Protein AF-A0A951SVQ0-F1 (afdb_monomer_lite)

Sequence (181 aa):
MLVFSTGRGLLAESNLANDIALESVLPGYIFFKNNQRISGSFMLSGRVSTIAGGFYFYNRYINYSSAEKAAKLADLYYGPGLKYRDPYSHGYKSSNEFRKQADRNLNLSYYSIAAHLILLSVSIYNAILIDEQNQLDSAPVFDQVTNDTHSLHYKLTNIVSDHQITKNDLQLFETTIHLDF

Secondary structure (DSSP, 8-state):
-------S-SS----HHHHHHHHHHSTTHHHHHTT-HHHHHHHHHHHHHHHHHHHHHHHHHHHHHHHHHHHHHHHHHH-TT--EE-SSSSSEE-HHHHHHHHHHHHHHHHHHHHHHHHHHHHHHHHHHHHHHHHHHHTS------TTSTTTHHHHHTTTTTS----TTGGGSS--------

pLDDT: mean 77.37, std 24.18, range [31.73, 98.38]

Foldseek 3Di:
DDDDPPDPLPPPPPPLVVQLVCCVVQPLSLCVVVVVVVVSVVRNVLLVVLQVLLVVLLVQLVLLVVVLVVLVVVCVVVNADDWDQRPVDRDTHHSVRSNVSSVVSNVSSVVSVVSNVVSSVVSSVVSVVVSVVVCVVSDDPPPPPPPVVVVVVVVVVVVVVPDDDDPPPPPPPPDDDDDDD

Radius of gyration: 37.22 Å; chains: 1; bounding box: 63×35×113 Å

Structure (mmCIF, N/CA/C/O backbone):
data_AF-A0A951SVQ0-F1
#
_entry.id   AF-A0A951SVQ0-F1
#
loop_
_atom_site.group_PDB
_atom_site.id
_atom_site.type_symbol
_atom_site.label_atom_id
_atom_site.label_alt_id
_atom_site.label_comp_id
_atom_site.label_asym_id
_atom_site.label_entity_id
_atom_site.label_seq_id
_atom_site.pdbx_PDB_ins_code
_atom_site.Cartn_x
_atom_site.Cartn_y
_atom_site.Cartn_z
_atom_site.occupancy
_atom_site.B_iso_or_equiv
_atom_site.auth_seq_id
_atom_site.auth_comp_id
_atom_site.auth_asym_id
_atom_site.auth_atom_id
_atom_site.pdbx_PDB_model_num
ATOM 1 N N . MET A 1 1 ? -32.834 -0.650 53.699 1.00 33.28 1 MET A N 1
ATOM 2 C CA . MET A 1 1 ? -33.230 -1.494 52.552 1.00 33.28 1 MET A CA 1
ATOM 3 C C . MET A 1 1 ? -32.589 -0.883 51.319 1.00 33.28 1 MET A C 1
ATOM 5 O O . MET A 1 1 ? -33.046 0.154 50.864 1.00 33.28 1 MET A O 1
ATOM 9 N N . LEU A 1 2 ? -31.454 -1.434 50.884 1.00 31.73 2 LEU A N 1
ATOM 10 C CA . LEU A 1 2 ? -30.741 -0.969 49.693 1.00 31.73 2 LEU A CA 1
ATOM 11 C C . LEU A 1 2 ? -31.488 -1.504 48.469 1.00 31.73 2 LEU A C 1
ATOM 13 O O . LEU A 1 2 ? -31.600 -2.716 48.298 1.00 31.73 2 LEU A O 1
ATOM 17 N N . VAL A 1 3 ? -32.052 -0.608 47.662 1.00 32.91 3 VAL A N 1
ATOM 18 C CA . VAL A 1 3 ? -32.640 -0.971 46.372 1.00 32.91 3 VAL A CA 1
ATOM 19 C C . VAL A 1 3 ? -31.505 -0.963 45.360 1.00 32.91 3 VAL A C 1
ATOM 21 O O . VAL A 1 3 ? -31.048 0.092 44.932 1.00 32.91 3 VAL A O 1
ATOM 24 N N . PHE A 1 4 ? -31.023 -2.150 45.005 1.00 36.03 4 PHE A N 1
ATOM 25 C CA . PHE A 1 4 ? -30.105 -2.312 43.887 1.00 36.03 4 PHE A CA 1
ATOM 26 C C . PHE A 1 4 ? -30.897 -2.118 42.593 1.00 36.03 4 PHE A C 1
ATOM 28 O O . PHE A 1 4 ? -31.664 -2.991 42.185 1.00 36.03 4 PHE A O 1
ATOM 35 N N . SER A 1 5 ? -30.721 -0.964 41.949 1.00 38.34 5 SER A N 1
ATOM 36 C CA . SER A 1 5 ? -31.016 -0.839 40.526 1.00 38.34 5 SER A CA 1
ATOM 37 C C . SER A 1 5 ? -30.049 -1.770 39.807 1.00 38.34 5 SER A C 1
ATOM 39 O O . SER A 1 5 ? -28.846 -1.512 39.755 1.00 38.34 5 SER A O 1
ATOM 41 N N . THR A 1 6 ? -30.554 -2.897 39.313 1.00 42.25 6 THR A N 1
ATOM 42 C CA . THR A 1 6 ? -29.826 -3.752 38.377 1.00 42.25 6 THR A CA 1
ATOM 43 C C . THR A 1 6 ? -29.743 -3.004 37.053 1.00 42.25 6 THR A C 1
ATOM 45 O O . THR A 1 6 ? -30.480 -3.249 36.100 1.00 42.25 6 THR A O 1
ATOM 48 N N . GLY A 1 7 ? -28.831 -2.030 37.018 1.00 36.91 7 GLY A N 1
ATOM 49 C CA . GLY A 1 7 ? -28.304 -1.489 35.783 1.00 36.91 7 GLY A CA 1
ATOM 50 C C . GLY A 1 7 ? -27.863 -2.653 34.904 1.00 36.91 7 GLY A C 1
ATOM 51 O O . GLY A 1 7 ? -27.402 -3.684 35.393 1.00 36.91 7 GLY A O 1
ATOM 52 N N . ARG A 1 8 ? -28.048 -2.497 33.597 1.00 40.09 8 ARG A N 1
ATOM 53 C CA . ARG A 1 8 ? -27.682 -3.434 32.525 1.00 40.09 8 ARG A CA 1
ATOM 54 C C . ARG A 1 8 ? -26.157 -3.682 32.430 1.00 40.09 8 ARG A C 1
ATOM 56 O O . ARG A 1 8 ? -25.609 -3.688 31.338 1.00 40.09 8 ARG A O 1
ATOM 63 N N . GLY A 1 9 ? -25.461 -3.858 33.549 1.00 36.22 9 GLY A N 1
ATOM 64 C CA . GLY A 1 9 ? -24.003 -3.938 33.660 1.00 36.22 9 GLY A CA 1
ATOM 65 C C . GLY A 1 9 ? -23.437 -5.358 33.652 1.00 36.22 9 GLY A C 1
ATOM 66 O O . GLY A 1 9 ? -22.292 -5.546 34.030 1.00 36.22 9 GLY A O 1
ATOM 67 N N . LEU A 1 10 ? -24.216 -6.369 33.253 1.00 35.75 10 LEU A N 1
ATOM 68 C CA . LEU A 1 10 ? -23.813 -7.783 33.342 1.00 35.75 10 LEU A CA 1
ATOM 69 C C . LEU A 1 10 ? -23.449 -8.433 31.994 1.00 35.75 10 LEU A C 1
ATOM 71 O O . LEU A 1 10 ? -23.306 -9.648 31.939 1.00 35.75 10 LEU A O 1
ATOM 75 N N . LEU A 1 11 ? -23.287 -7.653 30.914 1.00 42.38 11 LEU A N 1
ATOM 76 C CA . LEU A 1 11 ? -22.874 -8.170 29.593 1.00 42.38 11 LEU A CA 1
ATOM 77 C C . LEU A 1 11 ? -21.723 -7.408 28.915 1.00 42.38 11 LEU A C 1
ATOM 79 O O . LEU A 1 11 ? -21.350 -7.760 27.799 1.00 42.38 11 LEU A O 1
ATOM 83 N N . ALA A 1 12 ? -21.136 -6.397 29.553 1.00 46.44 12 ALA A N 1
ATOM 84 C CA . ALA A 1 12 ? -19.974 -5.699 29.005 1.00 46.44 12 ALA A CA 1
ATOM 85 C C . ALA A 1 12 ? -18.689 -6.184 29.688 1.00 46.44 12 ALA A C 1
ATOM 87 O O . ALA A 1 12 ? -17.991 -5.413 30.335 1.00 46.44 12 ALA A O 1
ATOM 88 N N . GLU A 1 13 ? -18.366 -7.474 29.561 1.00 49.50 13 GLU A N 1
ATOM 89 C CA . GLU A 1 13 ? -16.953 -7.849 29.653 1.00 49.50 13 GLU A CA 1
ATOM 90 C C . GLU A 1 13 ? -16.263 -7.196 28.452 1.00 49.50 13 GLU A C 1
ATOM 92 O O . GLU A 1 13 ? -16.559 -7.529 27.295 1.00 49.50 13 GLU A O 1
ATOM 97 N N . SER A 1 14 ? -15.400 -6.218 28.722 1.00 58.28 14 SER A N 1
ATOM 98 C CA . SER A 1 14 ? -14.583 -5.553 27.717 1.00 58.28 14 SER A CA 1
ATOM 99 C C . SER A 1 14 ? -13.648 -6.568 27.067 1.00 58.28 14 SER A C 1
ATOM 101 O O . SER A 1 14 ? -12.522 -6.819 27.484 1.00 58.28 14 SER A O 1
ATOM 103 N N . ASN A 1 15 ? -14.111 -7.173 25.980 1.00 80.50 15 ASN A N 1
ATOM 104 C CA . ASN A 1 15 ? -13.295 -8.026 25.129 1.00 80.50 15 ASN A CA 1
ATOM 105 C C . ASN A 1 15 ? -12.459 -7.169 24.162 1.00 80.50 15 ASN A C 1
ATOM 107 O O . ASN A 1 15 ? -12.402 -7.453 22.966 1.00 80.50 15 ASN A O 1
ATOM 111 N N . LEU A 1 16 ? -11.801 -6.120 24.678 1.00 85.94 16 LEU A N 1
ATOM 112 C CA . LEU A 1 16 ? -10.988 -5.171 23.908 1.00 85.94 16 LEU A CA 1
ATOM 113 C C . LEU A 1 16 ? -9.958 -5.902 23.036 1.00 85.94 16 LEU A C 1
ATOM 115 O O . LEU A 1 16 ? -9.779 -5.574 21.866 1.00 85.94 16 LEU A O 1
ATOM 119 N N . ALA A 1 17 ? -9.338 -6.954 23.575 1.00 86.06 17 ALA A N 1
ATOM 120 C CA . ALA A 1 17 ? -8.413 -7.801 22.829 1.00 86.06 17 ALA A CA 1
ATOM 121 C C . ALA A 1 17 ? -9.071 -8.466 21.602 1.00 86.06 17 ALA A C 1
ATOM 123 O O . ALA A 1 17 ? -8.484 -8.469 20.519 1.00 86.06 17 ALA A O 1
ATOM 124 N N . ASN A 1 18 ? -10.299 -8.979 21.739 1.00 89.25 18 ASN A N 1
ATOM 125 C CA . ASN A 1 18 ? -11.033 -9.575 20.619 1.00 89.25 18 ASN A CA 1
ATOM 126 C C . ASN A 1 18 ? -11.498 -8.511 19.623 1.00 89.25 18 ASN A C 1
ATOM 128 O O . ASN A 1 18 ? -11.455 -8.755 18.420 1.00 89.25 18 ASN A O 1
ATOM 132 N N . ASP A 1 19 ? -11.901 -7.329 20.093 1.00 89.00 19 ASP A N 1
ATOM 133 C CA . ASP A 1 19 ? -12.290 -6.223 19.217 1.00 89.00 19 ASP A CA 1
ATOM 134 C C . ASP A 1 19 ? -11.103 -5.722 18.379 1.00 89.00 19 ASP A C 1
ATOM 136 O O . ASP A 1 19 ? -11.250 -5.499 17.178 1.00 89.00 19 ASP A O 1
ATOM 140 N N . ILE A 1 20 ? -9.911 -5.617 18.975 1.00 90.44 20 ILE A N 1
ATOM 141 C CA . ILE A 1 20 ? -8.665 -5.268 18.274 1.00 90.44 20 ILE A CA 1
ATOM 142 C C . ILE A 1 20 ? -8.269 -6.363 17.272 1.00 90.44 20 ILE A C 1
ATOM 144 O O . ILE A 1 20 ? -7.858 -6.065 16.142 1.00 90.44 20 ILE A O 1
ATOM 148 N N . ALA A 1 21 ? -8.399 -7.636 17.657 1.00 89.62 21 ALA A N 1
ATOM 149 C CA . ALA A 1 21 ? -8.127 -8.756 16.761 1.00 89.62 21 ALA A CA 1
ATOM 150 C C . ALA A 1 21 ? -9.084 -8.749 15.558 1.00 89.62 21 ALA A C 1
ATOM 152 O O . ALA A 1 21 ? -8.643 -8.877 14.413 1.00 89.62 21 ALA A O 1
ATOM 153 N N . LEU A 1 22 ? -10.377 -8.526 15.801 1.00 90.19 22 LEU A N 1
ATOM 154 C CA . LEU A 1 22 ? -11.382 -8.408 14.751 1.00 90.19 22 LEU A CA 1
ATOM 155 C C . LEU A 1 22 ? -11.134 -7.191 13.864 1.00 90.19 22 LEU A C 1
ATOM 157 O O . LEU A 1 22 ? -11.177 -7.349 12.654 1.00 90.19 22 LEU A O 1
ATOM 161 N N . GLU A 1 23 ? -10.787 -6.023 14.407 1.00 90.06 23 GLU A N 1
ATOM 162 C CA . GLU A 1 23 ? -10.431 -4.842 13.604 1.00 90.06 23 GLU A CA 1
ATOM 163 C C . GLU A 1 23 ? -9.249 -5.114 12.667 1.00 90.06 23 GLU A C 1
ATOM 165 O O . GLU A 1 23 ? -9.218 -4.653 11.524 1.00 90.06 23 GLU A O 1
ATOM 170 N N . SER A 1 24 ? -8.267 -5.894 13.120 1.00 85.88 24 SER A N 1
ATOM 171 C CA . SER A 1 24 ? -7.090 -6.222 12.312 1.00 85.88 24 SER A CA 1
ATOM 172 C C . SER A 1 24 ? -7.464 -6.986 11.036 1.00 85.88 24 SER A C 1
ATOM 174 O O . SER A 1 24 ? -6.879 -6.720 9.981 1.00 85.88 24 SER A O 1
ATOM 176 N N . VAL A 1 25 ? -8.467 -7.870 11.123 1.00 88.44 25 VAL A N 1
ATOM 177 C CA . VAL A 1 25 ? -8.945 -8.743 10.033 1.00 88.44 25 VAL A CA 1
ATOM 178 C C . VAL A 1 25 ? -10.122 -8.136 9.259 1.00 88.44 25 VAL A C 1
ATOM 180 O O . VAL A 1 25 ? -10.229 -8.324 8.048 1.00 88.44 25 VAL A O 1
ATOM 183 N N . LEU A 1 26 ? -10.992 -7.395 9.942 1.00 90.44 26 LEU A N 1
ATOM 184 C CA . LEU A 1 26 ? -12.202 -6.756 9.431 1.00 90.44 26 LEU A CA 1
ATOM 185 C C . LEU A 1 26 ? -12.094 -5.237 9.639 1.00 90.44 26 LEU A C 1
ATOM 187 O O . LEU A 1 26 ? -12.560 -4.712 10.652 1.00 90.44 26 LEU A O 1
ATOM 191 N N . PRO A 1 27 ? -11.485 -4.512 8.684 1.00 90.31 27 PRO A N 1
ATOM 192 C CA . PRO A 1 27 ? -11.306 -3.072 8.788 1.00 90.31 27 PRO A CA 1
ATOM 193 C C . PRO A 1 27 ? -12.619 -2.317 9.025 1.00 90.31 27 PRO A C 1
ATOM 195 O O . PRO A 1 27 ? -13.594 -2.505 8.298 1.00 90.31 27 PRO A O 1
ATOM 198 N N . GLY A 1 28 ? -12.628 -1.421 10.008 1.00 87.12 28 GLY A N 1
ATOM 199 C CA . GLY A 1 28 ? -13.792 -0.620 10.375 1.00 87.12 28 GLY A CA 1
ATOM 200 C C . GLY A 1 28 ? -14.778 -1.323 11.313 1.00 87.12 28 GLY A C 1
ATOM 201 O O . GLY A 1 28 ? -15.792 -0.711 11.660 1.00 87.12 28 GLY A O 1
ATOM 202 N N . TYR A 1 29 ? -14.512 -2.563 11.742 1.00 92.00 29 TYR A N 1
ATOM 203 C CA . TYR A 1 29 ? -15.365 -3.324 12.661 1.00 92.00 29 TYR A CA 1
ATOM 204 C C . TYR A 1 29 ? -15.715 -2.531 13.926 1.00 92.00 29 TYR A C 1
ATOM 206 O O . TYR A 1 29 ? -16.895 -2.436 14.271 1.00 92.00 29 TYR A O 1
ATOM 214 N N . ILE A 1 30 ? -14.731 -1.890 14.568 1.00 91.25 30 ILE A N 1
ATOM 215 C CA . ILE A 1 30 ? -14.951 -1.109 15.799 1.00 91.25 30 ILE A CA 1
ATOM 216 C C . ILE A 1 30 ? -15.955 0.021 15.558 1.00 91.25 30 ILE A C 1
ATOM 218 O O . ILE A 1 30 ? -16.847 0.269 16.368 1.00 91.25 30 ILE A O 1
ATOM 222 N N . PHE A 1 31 ? -15.854 0.699 14.420 1.00 90.94 31 PHE A N 1
ATOM 223 C CA . PHE A 1 31 ? -16.751 1.797 14.076 1.00 90.94 31 PHE A CA 1
ATOM 224 C C . PHE A 1 31 ? -18.168 1.291 13.795 1.00 90.94 31 PHE A C 1
ATOM 226 O O . PHE A 1 31 ? -19.139 1.891 14.252 1.00 90.94 31 PHE A O 1
ATOM 233 N N . PHE A 1 32 ? -18.308 0.169 13.082 1.00 91.94 32 PHE A N 1
ATOM 234 C CA . PHE A 1 32 ? -19.618 -0.429 12.819 1.00 91.94 32 PHE A CA 1
ATOM 235 C C . PHE A 1 32 ? -20.296 -0.926 14.096 1.00 91.94 32 PHE A C 1
ATOM 237 O O . PHE A 1 32 ? -21.482 -0.649 14.285 1.00 91.94 32 PHE A O 1
ATOM 244 N N . LYS A 1 33 ? -19.546 -1.587 14.988 1.00 88.81 33 LYS A N 1
ATOM 245 C CA . LYS A 1 33 ? -20.021 -2.044 16.303 1.00 88.81 33 LYS A CA 1
ATOM 246 C C . LYS A 1 33 ? -20.616 -0.894 17.120 1.00 88.81 33 LYS A C 1
ATOM 248 O O . LYS A 1 33 ? -21.646 -1.067 17.760 1.00 88.81 33 LYS A O 1
ATOM 253 N N . ASN A 1 34 ? -20.018 0.292 17.030 1.00 87.81 34 ASN A N 1
ATOM 254 C CA . ASN A 1 34 ? -20.427 1.484 17.773 1.00 87.81 34 ASN A CA 1
ATOM 255 C C . ASN A 1 34 ? -21.356 2.423 16.979 1.00 87.81 34 ASN A C 1
ATOM 257 O O . ASN A 1 34 ? -21.417 3.620 17.246 1.00 87.81 34 ASN A O 1
ATOM 261 N N . ASN A 1 35 ? -22.082 1.903 15.979 1.00 89.75 35 ASN A N 1
ATOM 262 C CA . ASN A 1 35 ? -23.020 2.651 15.128 1.00 89.75 35 ASN A CA 1
ATOM 263 C C . ASN A 1 35 ? -22.415 3.827 14.327 1.00 89.75 35 ASN A C 1
ATOM 265 O O . ASN A 1 35 ? -23.147 4.606 13.714 1.00 89.75 35 ASN A O 1
ATOM 269 N N . GLN A 1 36 ? -21.090 3.918 14.210 1.00 90.69 36 GLN A N 1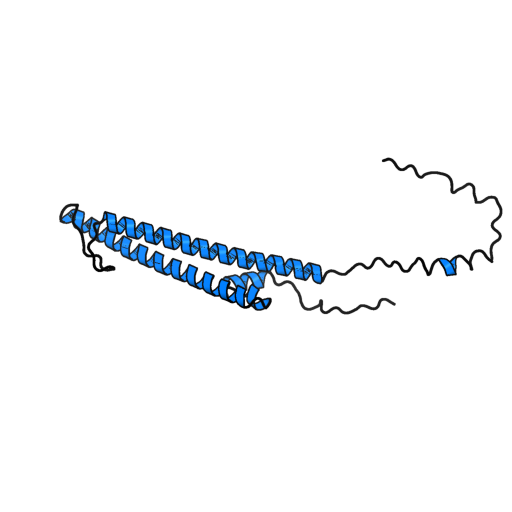
ATOM 270 C CA . GLN A 1 36 ? -20.384 4.927 13.415 1.00 90.69 36 GLN A CA 1
ATOM 271 C C . GLN A 1 36 ? -20.215 4.462 11.958 1.00 90.69 36 GLN A C 1
ATOM 273 O O . GLN A 1 36 ? -19.106 4.321 11.445 1.00 90.69 36 GLN A O 1
ATOM 278 N N . ARG A 1 37 ? -21.332 4.205 11.263 1.00 92.50 37 ARG A N 1
ATOM 279 C CA . ARG A 1 37 ? -21.341 3.553 9.934 1.00 92.50 37 ARG A CA 1
ATOM 280 C C . ARG A 1 37 ? -20.540 4.297 8.864 1.00 92.50 37 ARG A C 1
ATOM 282 O O . ARG A 1 37 ? -19.879 3.664 8.042 1.00 92.50 37 ARG A O 1
ATOM 289 N N . ILE A 1 38 ? -20.608 5.628 8.866 1.00 94.31 38 ILE A N 1
ATOM 290 C CA . ILE A 1 38 ? -19.895 6.468 7.895 1.00 94.31 38 ILE A CA 1
ATOM 291 C C . ILE A 1 38 ? -18.386 6.350 8.129 1.00 94.31 38 ILE A C 1
ATOM 293 O O . ILE A 1 38 ? -17.654 5.981 7.214 1.00 94.31 38 ILE A O 1
ATOM 297 N N . SER A 1 39 ? -17.932 6.565 9.366 1.00 92.50 39 SER A N 1
ATOM 298 C CA . SER A 1 39 ? -16.524 6.423 9.753 1.00 92.50 39 SER A CA 1
ATOM 299 C C . SER A 1 39 ? -15.994 5.010 9.498 1.00 92.50 39 SER A C 1
ATOM 301 O O . SER A 1 39 ? -14.908 4.857 8.946 1.00 92.50 39 SER A O 1
ATOM 303 N N . GLY A 1 40 ? -16.788 3.977 9.802 1.00 92.69 40 GLY A N 1
ATOM 304 C CA . GLY A 1 40 ? -16.442 2.584 9.510 1.00 92.69 40 GLY A CA 1
ATOM 305 C C . GLY A 1 40 ? -16.286 2.310 8.018 1.00 92.69 40 GLY A C 1
ATOM 306 O O . GLY A 1 40 ? -15.329 1.658 7.613 1.00 92.69 40 GLY A O 1
ATOM 307 N N . SER A 1 41 ? -17.155 2.882 7.180 1.00 95.12 41 SER A N 1
ATOM 308 C CA . SER A 1 41 ? -17.049 2.760 5.720 1.00 95.12 41 SER A CA 1
ATOM 309 C C . SER A 1 41 ? -15.796 3.452 5.178 1.00 95.12 41 SER A C 1
ATOM 311 O O . SER A 1 41 ? -15.117 2.899 4.311 1.00 95.12 41 SER A O 1
ATOM 313 N N . PHE A 1 42 ? -15.451 4.631 5.708 1.00 95.38 42 PHE A N 1
ATOM 314 C CA . PHE A 1 42 ? -14.206 5.319 5.358 1.00 95.38 42 PHE A CA 1
ATOM 315 C C . PHE A 1 42 ? -12.971 4.525 5.786 1.00 95.38 42 PHE A C 1
ATOM 317 O O . PHE A 1 42 ? -12.044 4.390 4.989 1.00 95.38 42 PHE A O 1
ATOM 324 N N . MET A 1 43 ? -12.966 3.957 6.994 1.00 95.19 43 MET A N 1
ATOM 325 C CA . MET A 1 43 ? -11.857 3.128 7.473 1.00 95.19 43 MET A CA 1
ATOM 326 C C . MET A 1 43 ? -11.694 1.856 6.653 1.00 95.19 43 MET A C 1
ATOM 328 O O . MET A 1 43 ? -10.581 1.540 6.231 1.00 95.19 43 MET A O 1
ATOM 332 N N . LEU A 1 44 ? -12.797 1.169 6.358 1.00 95.25 44 LEU A N 1
ATOM 333 C CA . LEU A 1 44 ? -12.794 -0.007 5.498 1.00 95.25 44 LEU A CA 1
ATOM 334 C C . LEU A 1 44 ? -12.230 0.322 4.114 1.00 95.25 44 LEU A C 1
ATOM 336 O O . LEU A 1 44 ? -11.262 -0.297 3.673 1.00 95.25 44 LEU A O 1
ATOM 340 N N . SER A 1 45 ? -12.797 1.335 3.458 1.00 96.75 45 SER A N 1
ATOM 341 C CA . SER A 1 45 ? -12.364 1.793 2.136 1.00 96.75 45 SER A CA 1
ATOM 342 C C . SER A 1 45 ? -10.886 2.186 2.128 1.00 96.75 45 SER A C 1
ATOM 344 O O . SER A 1 45 ? -10.121 1.722 1.279 1.00 96.75 45 SER A O 1
ATOM 346 N N . GLY A 1 46 ? -10.458 2.988 3.105 1.00 96.69 46 GLY A N 1
ATOM 347 C CA . GLY A 1 46 ? -9.077 3.435 3.243 1.00 96.69 46 GLY A CA 1
ATOM 348 C C . GLY A 1 46 ? -8.110 2.271 3.444 1.00 96.69 46 GLY A C 1
ATOM 349 O O . GLY A 1 46 ? -7.098 2.183 2.747 1.00 96.69 46 GLY A O 1
ATOM 350 N N . ARG A 1 47 ? -8.423 1.328 4.340 1.00 95.75 47 ARG A N 1
ATOM 351 C CA . ARG A 1 47 ? -7.562 0.167 4.612 1.00 95.75 47 ARG A CA 1
ATOM 352 C C . ARG A 1 47 ? -7.484 -0.796 3.431 1.00 95.75 47 ARG A C 1
ATOM 354 O O . ARG A 1 47 ? -6.382 -1.235 3.107 1.00 95.75 47 ARG A O 1
ATOM 361 N N . VAL A 1 48 ? -8.596 -1.068 2.747 1.00 96.25 48 VAL A N 1
ATOM 362 C CA . VAL A 1 48 ? -8.606 -1.894 1.525 1.00 96.25 48 VAL A CA 1
ATOM 363 C C . VAL A 1 48 ? -7.817 -1.217 0.403 1.00 96.25 48 VAL A C 1
ATOM 365 O O . VAL A 1 48 ? -6.983 -1.850 -0.241 1.00 96.25 48 VAL A O 1
ATOM 368 N N . SER A 1 49 ? -8.015 0.085 0.198 1.00 96.94 49 SER A N 1
ATOM 369 C CA . SER A 1 49 ? -7.324 0.828 -0.862 1.00 96.94 49 SER A CA 1
ATOM 370 C C . SER A 1 49 ? -5.817 0.904 -0.619 1.00 96.94 49 SER A C 1
ATOM 372 O O . SER A 1 49 ? -5.029 0.716 -1.543 1.00 96.94 49 SER A O 1
ATOM 374 N N . THR A 1 50 ? -5.396 1.135 0.625 1.00 97.69 50 THR A N 1
ATOM 375 C CA . THR A 1 50 ? -3.975 1.226 0.994 1.00 97.69 50 THR A CA 1
ATOM 376 C C . THR A 1 50 ? -3.260 -0.124 0.925 1.00 97.69 50 THR A C 1
ATOM 378 O O . THR A 1 50 ? -2.125 -0.177 0.450 1.00 97.69 50 THR A O 1
ATOM 381 N N . ILE A 1 51 ? -3.899 -1.237 1.303 1.00 96.25 51 ILE A N 1
ATOM 382 C CA . ILE A 1 51 ? -3.265 -2.557 1.144 1.00 96.25 51 ILE A CA 1
ATOM 383 C C . ILE A 1 51 ? -3.207 -2.978 -0.330 1.00 96.25 51 ILE A C 1
ATOM 385 O O . ILE A 1 51 ? -2.163 -3.436 -0.798 1.00 96.25 51 ILE A O 1
ATOM 389 N N . ALA A 1 52 ? -4.284 -2.744 -1.090 1.00 97.44 52 ALA A N 1
ATOM 390 C CA . ALA A 1 52 ? -4.327 -3.021 -2.523 1.00 97.44 52 ALA A CA 1
ATOM 391 C C . ALA A 1 52 ? -3.297 -2.177 -3.287 1.00 97.44 52 ALA A C 1
ATOM 393 O O . ALA A 1 52 ? -2.584 -2.698 -4.144 1.00 97.44 52 ALA A O 1
ATOM 394 N N . GLY A 1 53 ? -3.166 -0.896 -2.931 1.00 97.69 53 GLY A N 1
ATOM 395 C CA . GLY A 1 53 ? -2.134 -0.003 -3.449 1.00 97.69 53 GLY A CA 1
ATOM 396 C C . GLY A 1 53 ? -0.728 -0.523 -3.158 1.00 97.69 53 GLY A C 1
ATOM 397 O O . GLY A 1 53 ? 0.091 -0.598 -4.072 1.00 97.69 53 GLY A O 1
ATOM 398 N N . GLY A 1 54 ? -0.466 -0.966 -1.923 1.00 98.06 54 GLY A N 1
ATOM 399 C CA . GLY A 1 54 ? 0.821 -1.547 -1.531 1.00 98.06 54 GLY A CA 1
ATOM 400 C C . GLY A 1 54 ? 1.190 -2.742 -2.405 1.00 98.06 54 GLY A C 1
ATOM 401 O O . GLY A 1 54 ? 2.239 -2.750 -3.046 1.00 98.06 54 GLY A O 1
ATOM 402 N N . PHE A 1 55 ? 0.278 -3.707 -2.526 1.00 98.00 55 PHE A N 1
ATOM 403 C CA . PHE A 1 55 ? 0.484 -4.882 -3.371 1.00 98.00 55 PHE A CA 1
ATOM 404 C C . PHE A 1 55 ? 0.680 -4.520 -4.851 1.00 98.00 55 PHE A C 1
ATOM 406 O O . PHE A 1 55 ? 1.597 -5.017 -5.510 1.00 98.00 55 PHE A O 1
ATOM 413 N N . TYR A 1 56 ? -0.147 -3.616 -5.380 1.00 97.75 56 TYR A N 1
ATOM 414 C CA . TYR A 1 56 ? -0.058 -3.165 -6.765 1.00 97.75 56 TYR A CA 1
ATOM 415 C C . TYR A 1 56 ? 1.302 -2.524 -7.080 1.00 97.75 56 TYR A C 1
ATOM 417 O O . TYR A 1 56 ? 1.954 -2.892 -8.064 1.00 97.75 56 TYR A O 1
ATOM 425 N N . PHE A 1 57 ? 1.756 -1.586 -6.247 1.00 98.12 57 PHE A N 1
ATOM 426 C CA . PHE A 1 57 ? 3.030 -0.901 -6.457 1.00 98.12 57 PHE A CA 1
ATOM 427 C C . PHE A 1 57 ? 4.228 -1.828 -6.243 1.00 98.12 57 PHE A C 1
ATOM 429 O O . PHE A 1 57 ? 5.201 -1.740 -6.993 1.00 98.12 57 PHE A O 1
ATOM 436 N N . TYR A 1 58 ? 4.147 -2.775 -5.307 1.00 98.31 58 TYR A N 1
ATOM 437 C CA . TYR A 1 58 ? 5.195 -3.777 -5.123 1.00 98.31 58 TYR A CA 1
ATOM 438 C C . TYR A 1 58 ? 5.356 -4.687 -6.351 1.00 98.31 58 TYR A C 1
ATOM 440 O O . TYR A 1 58 ? 6.470 -4.897 -6.834 1.00 98.31 58 TYR A O 1
ATOM 448 N N . ASN A 1 59 ? 4.249 -5.141 -6.945 1.00 97.56 59 ASN A N 1
ATOM 449 C CA . ASN A 1 59 ? 4.297 -5.905 -8.195 1.00 97.56 59 ASN A CA 1
ATOM 450 C C . ASN A 1 59 ? 4.892 -5.084 -9.345 1.00 97.56 59 ASN A C 1
ATOM 452 O O . ASN A 1 59 ? 5.697 -5.588 -10.129 1.00 97.56 59 ASN A O 1
ATOM 456 N N . ARG A 1 60 ? 4.554 -3.791 -9.435 1.00 96.31 60 ARG A N 1
ATOM 457 C CA . ARG A 1 60 ? 5.182 -2.884 -10.408 1.00 96.31 60 ARG A CA 1
ATOM 458 C C . ARG A 1 60 ? 6.684 -2.737 -10.168 1.00 96.31 60 ARG A C 1
ATOM 460 O O . ARG A 1 60 ? 7.430 -2.699 -11.144 1.00 96.31 60 ARG A O 1
ATOM 467 N N . TYR A 1 61 ? 7.135 -2.685 -8.915 1.00 97.81 61 TYR A N 1
ATOM 468 C CA . TYR A 1 61 ? 8.560 -2.700 -8.581 1.00 97.81 61 TYR A CA 1
ATOM 469 C C . TYR A 1 61 ? 9.248 -3.970 -9.102 1.00 97.81 61 TYR A C 1
ATOM 471 O O . TYR A 1 61 ? 10.240 -3.848 -9.817 1.00 97.81 61 TYR A O 1
ATOM 479 N N . ILE A 1 62 ? 8.699 -5.163 -8.838 1.00 97.62 62 ILE A N 1
ATOM 480 C CA . ILE A 1 62 ? 9.261 -6.438 -9.329 1.00 97.62 62 ILE A CA 1
ATOM 481 C C . ILE A 1 62 ? 9.389 -6.421 -10.856 1.00 97.62 62 ILE A C 1
ATOM 483 O O . ILE A 1 62 ? 10.445 -6.731 -11.412 1.00 97.62 62 ILE A O 1
ATOM 487 N N . ASN A 1 63 ? 8.326 -5.991 -11.531 1.00 96.06 63 ASN A N 1
ATOM 488 C CA . ASN A 1 63 ? 8.252 -5.903 -12.983 1.00 96.06 63 ASN A CA 1
ATOM 489 C C . ASN A 1 63 ? 9.323 -4.970 -13.568 1.00 96.06 63 ASN A C 1
ATOM 491 O O . ASN A 1 63 ? 10.045 -5.352 -14.494 1.00 96.06 63 ASN A O 1
ATOM 495 N N . TYR A 1 64 ? 9.461 -3.763 -13.014 1.00 97.38 64 TYR A N 1
ATOM 496 C CA . TYR A 1 64 ? 10.455 -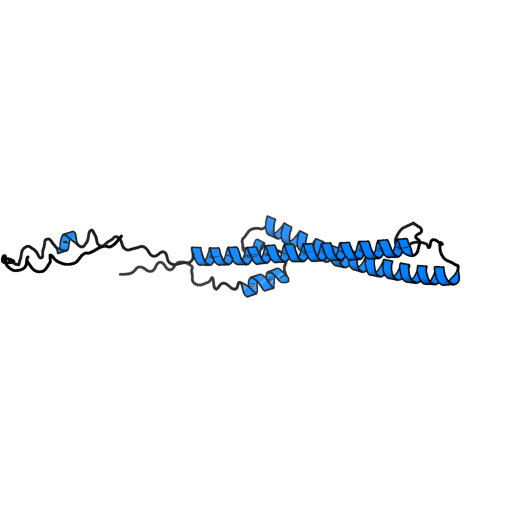2.792 -13.471 1.00 97.38 64 TYR A CA 1
ATOM 497 C C . TYR A 1 64 ? 11.887 -3.154 -13.063 1.00 97.38 64 TYR A C 1
ATOM 499 O O . TYR A 1 64 ? 12.804 -2.898 -13.838 1.00 97.38 64 TYR A O 1
ATOM 507 N N . SER A 1 65 ? 12.089 -3.806 -11.915 1.00 97.19 65 SER A N 1
ATOM 508 C CA . SER A 1 65 ? 13.398 -4.331 -11.501 1.00 97.19 65 SER A CA 1
ATOM 509 C C . SER A 1 65 ? 13.860 -5.470 -12.415 1.00 97.19 65 SER A C 1
ATOM 511 O O . SER A 1 65 ? 15.033 -5.553 -12.774 1.00 97.19 65 SER A O 1
ATOM 513 N N . SER A 1 66 ? 12.941 -6.327 -12.867 1.00 96.88 66 SER A N 1
ATOM 514 C CA . SER A 1 66 ? 13.256 -7.352 -13.866 1.00 96.88 66 SER A CA 1
ATOM 515 C C . SER A 1 66 ? 13.633 -6.727 -15.216 1.00 96.88 66 SER A C 1
ATOM 517 O O . SER A 1 66 ? 14.667 -7.069 -15.792 1.00 96.88 66 SER A O 1
ATOM 519 N N . ALA A 1 67 ? 12.865 -5.731 -15.679 1.00 95.75 67 ALA A N 1
ATOM 520 C CA . ALA A 1 67 ? 13.175 -4.994 -16.907 1.00 95.75 67 ALA A CA 1
ATOM 521 C C . ALA A 1 67 ? 14.518 -4.244 -16.828 1.00 95.75 67 ALA A C 1
ATOM 523 O O . ALA A 1 67 ? 15.276 -4.248 -17.794 1.00 95.75 67 ALA A O 1
ATOM 524 N N . GLU A 1 68 ? 14.856 -3.658 -15.677 1.00 96.75 68 GLU A N 1
ATOM 525 C CA . GLU A 1 68 ? 16.165 -3.049 -15.424 1.00 96.75 68 GLU A CA 1
ATOM 526 C C . GLU A 1 68 ? 17.303 -4.066 -15.589 1.00 96.75 68 GLU A C 1
ATOM 528 O O . GLU A 1 68 ? 18.292 -3.776 -16.262 1.00 96.75 68 GLU A O 1
ATOM 533 N N . LYS A 1 69 ? 17.172 -5.262 -15.001 1.00 96.81 69 LYS A N 1
ATOM 534 C CA . LYS A 1 69 ? 18.186 -6.323 -15.110 1.00 96.81 69 LYS A CA 1
ATO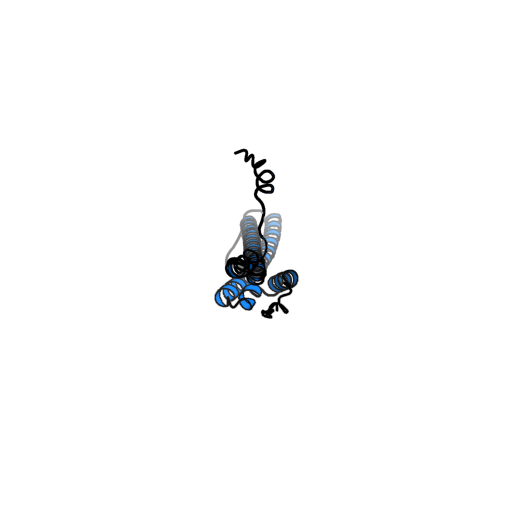M 535 C C . LYS A 1 69 ? 18.376 -6.770 -16.558 1.00 96.81 69 LYS A C 1
ATOM 537 O O . LYS A 1 69 ? 19.513 -6.906 -17.004 1.00 96.81 69 LYS A O 1
ATOM 542 N N . ALA A 1 70 ? 17.282 -6.942 -17.297 1.00 95.50 70 ALA A N 1
ATOM 543 C CA . ALA A 1 70 ? 17.331 -7.278 -18.717 1.00 95.50 70 ALA A CA 1
ATOM 544 C C . ALA A 1 70 ? 17.990 -6.161 -19.546 1.00 95.50 70 ALA A C 1
ATOM 546 O O . ALA A 1 70 ? 18.857 -6.438 -20.372 1.00 95.50 70 ALA A O 1
ATOM 547 N N . ALA A 1 71 ? 17.642 -4.899 -19.280 1.00 95.56 71 ALA A N 1
ATOM 548 C CA . ALA A 1 71 ? 18.248 -3.741 -19.932 1.00 95.56 71 ALA A CA 1
ATOM 549 C C . ALA A 1 71 ? 19.754 -3.644 -19.646 1.00 95.56 71 ALA A C 1
ATOM 551 O O . ALA A 1 71 ? 20.528 -3.424 -20.565 1.00 95.56 71 ALA A O 1
ATOM 552 N N . LYS A 1 72 ? 20.191 -3.887 -18.404 1.00 95.62 72 LYS A N 1
ATOM 553 C CA . LYS A 1 72 ? 21.618 -3.923 -18.041 1.00 95.62 72 LYS A CA 1
ATOM 554 C C . LYS A 1 72 ? 22.382 -5.040 -18.749 1.00 95.62 72 LYS A C 1
ATOM 556 O O . LYS A 1 72 ? 23.527 -4.843 -19.142 1.00 95.62 72 LYS A O 1
ATOM 561 N N . LEU A 1 73 ? 21.761 -6.207 -18.911 1.00 95.75 73 LEU A N 1
ATOM 562 C CA . LEU A 1 73 ? 22.361 -7.305 -19.668 1.00 95.75 73 LEU A CA 1
ATOM 563 C C . LEU A 1 73 ? 22.506 -6.938 -21.151 1.00 95.75 73 LEU A C 1
ATOM 565 O O . LEU A 1 73 ? 23.522 -7.241 -21.771 1.00 95.75 73 LEU A O 1
ATOM 569 N N . ALA A 1 74 ? 21.515 -6.249 -21.710 1.00 94.38 74 ALA A N 1
ATOM 570 C CA . ALA A 1 74 ? 21.587 -5.755 -23.073 1.00 94.38 74 ALA A CA 1
ATOM 571 C C . ALA A 1 74 ? 22.615 -4.618 -23.228 1.00 94.38 74 ALA A C 1
ATOM 573 O O . ALA A 1 74 ? 23.327 -4.605 -24.227 1.00 94.38 74 ALA A O 1
ATOM 574 N N . ASP A 1 75 ? 22.754 -3.721 -22.246 1.00 96.19 75 ASP A N 1
ATOM 575 C CA . ASP A 1 75 ? 23.796 -2.682 -22.226 1.00 96.19 75 ASP A CA 1
ATOM 576 C C . ASP A 1 75 ? 25.197 -3.325 -22.212 1.00 96.19 75 ASP A C 1
ATOM 578 O O . ASP A 1 75 ? 26.119 -2.825 -22.852 1.00 96.19 75 ASP A O 1
ATOM 582 N N . LEU A 1 76 ? 25.365 -4.462 -21.521 1.00 95.31 76 LEU A N 1
ATOM 583 C CA . LEU A 1 76 ? 26.624 -5.214 -21.501 1.00 95.31 76 LEU A CA 1
ATOM 584 C C . LEU A 1 76 ? 26.968 -5.810 -22.875 1.00 95.31 76 LEU A C 1
ATOM 586 O O . LEU A 1 76 ? 28.135 -5.826 -23.255 1.00 95.31 76 LEU A O 1
ATOM 590 N N . TYR A 1 77 ? 25.969 -6.310 -23.607 1.00 94.75 77 TYR A N 1
ATOM 591 C CA . TYR A 1 77 ? 26.181 -6.984 -24.891 1.00 94.75 77 TYR A CA 1
ATOM 592 C C . TYR A 1 77 ? 26.276 -6.014 -26.079 1.00 94.75 77 TYR A C 1
ATOM 594 O O . TYR A 1 77 ? 27.115 -6.191 -26.957 1.00 94.75 77 TYR A O 1
ATOM 602 N N . TYR A 1 78 ? 25.423 -4.987 -26.114 1.00 93.50 78 TYR A N 1
ATOM 603 C CA . TYR A 1 78 ? 25.305 -4.049 -27.238 1.00 93.50 78 TYR A CA 1
ATOM 604 C C . TYR A 1 78 ? 25.987 -2.695 -26.994 1.00 93.50 78 TYR A C 1
ATOM 606 O O . TYR A 1 78 ? 26.057 -1.873 -27.906 1.00 93.50 78 TYR A O 1
ATOM 614 N N . GLY A 1 79 ? 26.497 -2.463 -25.784 1.00 90.12 79 GLY A N 1
ATOM 615 C CA . GLY A 1 79 ? 27.043 -1.182 -25.352 1.00 90.12 79 GLY A CA 1
ATOM 616 C C . GLY A 1 79 ? 26.001 -0.307 -24.638 1.00 90.12 79 GLY A C 1
ATOM 617 O O . GLY A 1 79 ? 24.797 -0.435 -24.882 1.00 90.12 79 GLY A O 1
ATOM 618 N N . PRO A 1 80 ? 26.447 0.584 -23.734 1.00 90.81 80 PRO A N 1
ATOM 619 C CA . PRO A 1 80 ? 25.557 1.395 -22.913 1.00 90.81 80 PRO A CA 1
ATOM 620 C C . PRO A 1 80 ? 24.863 2.502 -23.716 1.00 90.81 80 PRO A C 1
ATOM 622 O O . PRO A 1 80 ? 25.386 3.003 -24.710 1.00 90.81 80 PRO A O 1
ATOM 625 N N . GLY A 1 81 ? 23.718 2.968 -23.211 1.00 87.19 81 GLY A N 1
ATOM 626 C CA . GLY A 1 81 ? 23.034 4.168 -23.720 1.00 87.19 81 GLY A CA 1
ATOM 627 C C . GLY A 1 81 ? 21.899 3.881 -24.701 1.00 87.19 81 GLY A C 1
ATOM 628 O O . GLY A 1 81 ? 21.250 4.812 -25.183 1.00 87.19 81 GLY A O 1
ATOM 629 N N . LEU A 1 82 ? 21.613 2.604 -24.953 1.00 92.06 82 LEU A N 1
ATOM 630 C CA . LEU A 1 82 ? 20.440 2.194 -25.707 1.00 92.06 82 LEU A CA 1
ATOM 631 C C . LEU A 1 82 ? 19.170 2.343 -24.864 1.00 92.06 82 LEU A C 1
ATOM 633 O O . LEU A 1 82 ? 19.179 2.366 -23.629 1.00 92.06 82 LEU A O 1
ATOM 637 N N . LYS A 1 83 ? 18.042 2.455 -25.561 1.00 95.56 83 LYS A N 1
ATOM 638 C CA . LYS A 1 83 ? 16.722 2.404 -24.941 1.00 95.56 83 LYS A CA 1
ATOM 639 C C . LYS A 1 83 ? 16.023 1.130 -25.369 1.00 95.56 83 LYS A C 1
ATOM 641 O O . LYS A 1 83 ? 15.996 0.789 -26.548 1.00 95.56 83 LYS A O 1
ATOM 646 N N . TYR A 1 84 ? 15.404 0.472 -24.405 1.00 94.00 84 TYR A N 1
ATOM 647 C CA . TYR A 1 84 ? 14.677 -0.768 -24.604 1.00 94.00 84 TYR A CA 1
ATOM 648 C C . TYR A 1 84 ? 13.190 -0.498 -24.488 1.00 94.00 84 TYR A C 1
ATOM 650 O O . TYR A 1 84 ? 12.752 0.391 -23.752 1.00 94.00 84 TYR A O 1
ATOM 658 N N . ARG A 1 85 ? 12.405 -1.248 -25.255 1.00 93.88 85 ARG A N 1
ATOM 659 C CA . ARG A 1 85 ? 10.952 -1.138 -25.223 1.00 93.88 85 ARG A CA 1
ATOM 660 C C . ARG A 1 85 ? 10.460 -1.449 -23.811 1.00 93.88 85 ARG A C 1
ATOM 662 O O . ARG A 1 85 ? 10.813 -2.484 -23.253 1.00 93.88 85 ARG A O 1
ATOM 669 N N . ASP A 1 86 ? 9.654 -0.561 -23.243 1.00 93.38 86 ASP A N 1
ATOM 670 C CA . ASP A 1 86 ? 8.984 -0.816 -21.974 1.00 93.38 86 ASP A CA 1
ATOM 671 C C . ASP A 1 86 ? 7.845 -1.821 -22.228 1.00 93.38 86 ASP A C 1
ATOM 673 O O . ASP A 1 86 ? 6.961 -1.551 -23.040 1.00 93.38 86 ASP A O 1
ATOM 677 N N . PRO A 1 87 ? 7.840 -3.005 -21.596 1.00 86.62 87 PRO A N 1
ATOM 678 C CA . PRO A 1 87 ? 6.739 -3.953 -21.760 1.00 86.62 87 PRO A CA 1
ATOM 679 C C . PRO A 1 87 ? 5.473 -3.509 -21.011 1.00 86.62 87 PRO A C 1
ATOM 681 O O . PRO A 1 87 ? 4.402 -4.073 -21.220 1.00 86.62 87 PRO A O 1
ATOM 684 N N . TYR A 1 88 ? 5.577 -2.495 -20.148 1.00 87.38 88 TYR A N 1
ATOM 685 C CA . TYR A 1 88 ? 4.504 -2.039 -19.268 1.00 87.38 88 TYR A CA 1
ATOM 686 C C . TYR A 1 88 ? 3.968 -0.645 -19.615 1.00 87.38 88 TYR A C 1
ATOM 688 O O . TYR A 1 88 ? 2.988 -0.203 -19.008 1.00 87.38 88 TYR A O 1
ATOM 696 N N . SER A 1 89 ? 4.608 0.055 -20.554 1.00 80.81 89 SER A N 1
ATOM 697 C CA . SER A 1 89 ? 4.137 1.316 -21.134 1.00 80.81 89 SER A CA 1
ATOM 698 C C . SER A 1 89 ? 4.495 1.376 -22.620 1.00 80.81 89 SER A C 1
ATOM 700 O O . SER A 1 89 ? 5.413 0.706 -23.067 1.00 80.81 89 SER A O 1
ATOM 702 N N . HIS A 1 90 ? 3.806 2.187 -23.420 1.00 80.44 90 HIS A N 1
ATOM 703 C CA . HIS A 1 90 ? 4.034 2.251 -24.873 1.00 80.44 90 HIS A CA 1
ATOM 704 C C . HIS A 1 90 ? 5.317 3.013 -25.288 1.00 80.44 90 HIS A C 1
ATOM 706 O O . HIS A 1 90 ? 5.384 3.549 -26.391 1.00 80.44 90 HIS A O 1
ATOM 712 N N . GLY A 1 91 ? 6.328 3.092 -24.417 1.00 92.38 91 GLY A N 1
ATOM 713 C CA . GLY A 1 91 ? 7.547 3.878 -24.620 1.00 92.38 91 GLY A CA 1
ATOM 714 C C . GLY A 1 91 ? 8.837 3.059 -24.647 1.00 92.38 91 GLY A C 1
ATOM 715 O O . GLY A 1 91 ? 8.836 1.832 -24.579 1.00 92.38 91 GLY A O 1
ATOM 716 N N . TYR A 1 92 ? 9.957 3.776 -24.716 1.00 95.25 92 TYR A N 1
ATOM 717 C CA . TYR A 1 92 ? 11.302 3.216 -24.610 1.00 95.25 92 TYR A CA 1
ATOM 718 C C . TYR A 1 92 ? 12.020 3.839 -23.416 1.00 95.25 92 TYR A C 1
ATOM 720 O O . TYR A 1 92 ? 11.929 5.049 -23.197 1.00 95.25 92 TYR A O 1
ATOM 728 N N . LYS A 1 93 ? 12.733 3.015 -22.651 1.00 95.88 93 LYS A N 1
ATOM 729 C CA . LYS A 1 93 ? 13.452 3.408 -21.437 1.00 95.88 93 LYS A CA 1
ATOM 730 C C . LYS A 1 93 ? 14.853 2.806 -21.441 1.00 95.88 93 LYS A C 1
ATOM 732 O O . LYS A 1 93 ? 15.060 1.674 -21.869 1.00 95.88 93 LYS A O 1
ATOM 737 N N . SER A 1 94 ? 15.816 3.572 -20.961 1.00 96.25 94 SER A N 1
ATOM 738 C CA . SER A 1 94 ? 17.154 3.089 -20.619 1.00 96.25 94 SER A CA 1
ATOM 739 C C . SER A 1 94 ? 17.129 2.255 -19.332 1.00 96.25 94 SER A C 1
ATOM 741 O O . SER A 1 94 ? 16.175 2.318 -18.549 1.00 96.25 94 SER A O 1
ATOM 743 N N . SER A 1 95 ? 18.206 1.515 -19.061 1.00 95.50 95 SER A N 1
ATOM 744 C CA . SER A 1 95 ? 18.387 0.770 -17.805 1.00 95.50 95 SER A CA 1
ATOM 745 C C . SER A 1 95 ? 18.242 1.657 -16.560 1.00 95.50 95 SER A C 1
ATOM 747 O O . SER A 1 95 ? 17.565 1.287 -15.600 1.00 95.50 95 SER A O 1
ATOM 749 N N . ASN A 1 96 ? 18.786 2.876 -16.590 1.00 96.00 96 ASN A N 1
ATOM 750 C CA . ASN A 1 96 ? 18.644 3.845 -15.498 1.00 96.00 96 ASN A CA 1
ATOM 751 C C . ASN A 1 96 ? 17.200 4.324 -15.295 1.00 96.00 96 ASN A C 1
ATOM 753 O O . ASN A 1 96 ? 16.766 4.509 -14.157 1.00 96.00 96 ASN A O 1
ATOM 757 N N . GLU A 1 97 ? 16.444 4.518 -16.376 1.00 96.31 97 GLU A N 1
ATOM 758 C CA . GLU A 1 97 ? 15.033 4.905 -16.293 1.00 96.31 97 GLU A CA 1
ATOM 759 C C . GLU A 1 97 ? 14.165 3.771 -15.738 1.00 96.31 97 GLU A C 1
ATOM 761 O O . GLU A 1 97 ? 13.254 4.042 -14.953 1.00 96.31 97 GLU A O 1
ATOM 766 N N . PHE A 1 98 ? 14.465 2.511 -16.077 1.00 96.94 98 PHE A N 1
ATOM 767 C CA . PHE A 1 98 ? 13.817 1.354 -15.456 1.00 96.94 98 PHE A CA 1
ATOM 768 C C . PHE A 1 98 ? 14.099 1.273 -13.956 1.00 96.94 98 PHE A C 1
ATOM 770 O O . PHE A 1 98 ? 13.151 1.136 -13.183 1.00 96.94 98 PHE A O 1
ATOM 777 N N . ARG A 1 99 ? 15.358 1.457 -13.532 1.00 96.81 99 ARG A N 1
ATOM 778 C CA . ARG A 1 99 ? 15.729 1.514 -12.107 1.00 96.81 99 ARG A CA 1
ATOM 779 C C . ARG A 1 99 ? 14.950 2.595 -11.361 1.00 96.81 99 ARG A C 1
ATOM 781 O O . ARG A 1 99 ? 14.268 2.304 -10.387 1.00 96.81 99 ARG A O 1
ATOM 788 N N . LYS A 1 100 ? 14.968 3.833 -11.868 1.00 97.12 100 LYS A N 1
ATOM 789 C CA . LYS A 1 100 ? 14.249 4.960 -11.249 1.00 97.12 100 LYS A CA 1
ATOM 790 C C . LYS A 1 100 ? 12.750 4.674 -11.121 1.00 97.12 100 LYS A C 1
ATOM 792 O O . LYS A 1 100 ? 12.116 5.066 -10.142 1.00 97.12 100 LYS A O 1
ATOM 797 N N . GLN A 1 101 ? 12.170 4.005 -12.115 1.00 96.44 101 GLN A N 1
ATOM 798 C CA . GLN A 1 101 ? 10.769 3.609 -12.080 1.00 96.44 101 GLN A CA 1
ATOM 799 C C . GLN A 1 101 ? 10.515 2.489 -11.062 1.00 96.44 101 GLN A C 1
ATOM 801 O O . GLN A 1 101 ? 9.499 2.543 -10.370 1.00 96.44 101 GLN A O 1
ATOM 806 N N . ALA A 1 102 ? 11.412 1.509 -10.941 1.00 97.50 102 ALA A N 1
ATOM 807 C CA . ALA A 1 102 ? 11.341 0.471 -9.918 1.00 97.50 102 ALA A CA 1
ATOM 808 C C . ALA A 1 102 ? 11.383 1.094 -8.513 1.00 97.50 102 ALA A C 1
ATOM 810 O O . ALA A 1 102 ? 10.446 0.893 -7.741 1.00 97.50 102 ALA A O 1
ATOM 811 N N . ASP A 1 103 ? 12.375 1.941 -8.231 1.00 98.12 103 ASP A N 1
ATOM 812 C CA . ASP A 1 103 ? 12.549 2.609 -6.932 1.00 98.12 103 ASP A CA 1
ATOM 813 C C . ASP A 1 103 ? 11.337 3.472 -6.564 1.00 98.12 103 ASP A C 1
ATOM 815 O O . ASP A 1 103 ? 10.841 3.436 -5.438 1.00 98.12 103 ASP A O 1
ATOM 819 N N . ARG A 1 104 ? 10.788 4.214 -7.535 1.00 97.44 104 ARG A N 1
ATOM 820 C CA . ARG A 1 104 ? 9.564 4.998 -7.323 1.00 97.44 104 ARG A CA 1
ATOM 821 C C . ARG A 1 104 ? 8.389 4.111 -6.915 1.00 97.44 104 ARG A C 1
ATOM 823 O O . ARG A 1 104 ? 7.645 4.479 -6.012 1.00 97.44 104 ARG A O 1
ATOM 830 N N . ASN A 1 105 ? 8.196 2.978 -7.588 1.00 97.81 105 ASN A N 1
ATOM 831 C CA . ASN A 1 105 ? 7.117 2.051 -7.250 1.00 97.81 105 ASN A CA 1
ATOM 832 C C . ASN A 1 105 ? 7.348 1.396 -5.881 1.00 97.81 105 ASN A C 1
ATOM 834 O O . ASN A 1 105 ? 6.400 1.253 -5.116 1.00 97.81 105 ASN A O 1
ATOM 838 N N . LEU A 1 106 ? 8.594 1.081 -5.525 1.00 98.19 106 LEU A N 1
ATOM 839 C CA . LEU A 1 106 ? 8.918 0.563 -4.197 1.00 98.19 106 LEU A CA 1
ATOM 840 C C . LEU A 1 106 ? 8.575 1.581 -3.098 1.00 98.19 106 LEU A C 1
ATOM 842 O O . LEU A 1 106 ? 7.892 1.242 -2.134 1.00 98.19 106 LEU A O 1
ATOM 846 N N . ASN A 1 107 ? 8.945 2.849 -3.287 1.00 98.31 107 ASN A N 1
ATOM 847 C CA . ASN A 1 107 ? 8.605 3.919 -2.347 1.00 98.31 107 ASN A CA 1
ATOM 848 C C . ASN A 1 107 ? 7.088 4.122 -2.226 1.00 98.31 107 ASN A C 1
ATOM 850 O O . ASN A 1 107 ? 6.576 4.272 -1.120 1.00 98.31 107 ASN A O 1
ATOM 854 N N . LEU A 1 108 ? 6.349 4.083 -3.341 1.00 98.06 108 LEU A N 1
ATOM 855 C CA . LEU A 1 108 ? 4.883 4.161 -3.319 1.00 98.06 108 LEU A CA 1
ATOM 856 C C . LEU A 1 108 ? 4.253 2.978 -2.576 1.00 98.06 108 LEU A C 1
ATOM 858 O O . LEU A 1 108 ? 3.297 3.175 -1.829 1.00 98.06 108 LEU A O 1
ATOM 862 N N . SER A 1 109 ? 4.809 1.772 -2.724 1.00 98.38 109 SER A N 1
ATOM 863 C CA . SER A 1 109 ? 4.394 0.613 -1.931 1.00 98.38 109 SER A CA 1
ATOM 864 C C . SER A 1 109 ? 4.587 0.870 -0.438 1.00 98.38 109 SER A C 1
ATOM 866 O O . SER A 1 109 ? 3.667 0.637 0.345 1.00 98.38 109 SER A O 1
ATOM 868 N N . TYR A 1 110 ? 5.749 1.393 -0.035 1.00 98.31 110 TYR A N 1
ATOM 869 C CA . TYR A 1 110 ? 6.021 1.717 1.366 1.00 98.31 110 TYR A CA 1
ATOM 870 C C . TYR A 1 110 ? 5.091 2.795 1.913 1.00 98.31 110 TYR A C 1
ATOM 872 O O . TYR A 1 110 ? 4.560 2.619 3.005 1.00 98.31 110 TYR A O 1
ATOM 880 N N . TYR A 1 111 ? 4.817 3.860 1.157 1.00 98.06 111 TYR A N 1
ATOM 881 C CA . TYR A 1 111 ? 3.844 4.871 1.578 1.00 98.06 111 TYR A CA 1
ATOM 882 C C . TYR A 1 111 ? 2.441 4.291 1.741 1.00 98.06 111 TYR A C 1
ATOM 884 O O . TYR A 1 111 ? 1.748 4.628 2.697 1.00 98.06 111 TYR A O 1
ATOM 892 N N . SER A 1 112 ? 2.036 3.388 0.850 1.00 97.88 112 SER A N 1
ATOM 893 C CA . SER A 1 112 ? 0.733 2.733 0.933 1.00 97.88 112 SER A CA 1
ATOM 894 C C . SER A 1 112 ? 0.626 1.838 2.172 1.00 97.88 112 SER A C 1
ATOM 896 O O . SER A 1 112 ? -0.365 1.901 2.894 1.00 97.88 112 SER A O 1
ATOM 898 N N . ILE A 1 113 ? 1.669 1.057 2.471 1.00 97.75 113 ILE A N 1
ATOM 899 C CA . ILE A 1 113 ? 1.736 0.229 3.684 1.00 97.75 113 ILE A CA 1
ATOM 900 C C . ILE A 1 113 ? 1.763 1.111 4.940 1.00 97.75 113 ILE A C 1
ATOM 902 O O . ILE A 1 113 ? 1.035 0.840 5.889 1.00 97.75 113 ILE A O 1
ATOM 906 N N . ALA A 1 114 ? 2.541 2.194 4.945 1.00 98.06 114 ALA A N 1
ATOM 907 C CA . ALA A 1 114 ? 2.592 3.124 6.070 1.00 98.06 114 ALA A CA 1
ATOM 908 C C . ALA A 1 114 ? 1.221 3.766 6.335 1.00 98.06 114 ALA A C 1
ATOM 910 O O . ALA A 1 114 ? 0.759 3.781 7.473 1.00 98.06 114 ALA A O 1
ATOM 911 N N . ALA A 1 115 ? 0.529 4.222 5.286 1.00 97.75 115 ALA A N 1
ATOM 912 C CA . ALA A 1 115 ? -0.831 4.739 5.400 1.00 97.75 115 ALA A CA 1
ATOM 913 C C . ALA A 1 115 ? -1.802 3.677 5.941 1.00 97.75 115 ALA A C 1
ATOM 915 O O . ALA A 1 115 ? -2.626 3.984 6.800 1.00 97.75 115 ALA A O 1
ATOM 916 N N . HIS A 1 116 ? -1.677 2.420 5.499 1.00 97.06 116 HIS A N 1
ATOM 917 C CA . HIS A 1 116 ? -2.476 1.315 6.029 1.00 97.06 116 HIS A CA 1
ATOM 918 C C . HIS A 1 116 ? -2.271 1.123 7.537 1.00 97.06 116 HIS A C 1
ATOM 920 O O . HIS A 1 116 ? -3.243 0.983 8.279 1.00 97.06 116 HIS A O 1
ATOM 926 N N . LEU A 1 117 ? -1.014 1.133 7.990 1.00 96.50 117 LEU A N 1
ATOM 927 C CA . LEU A 1 117 ? -0.671 0.984 9.404 1.00 96.50 117 LEU A CA 1
ATOM 928 C C . LEU A 1 117 ? -1.196 2.156 10.236 1.00 96.50 117 LEU A C 1
ATOM 930 O O . LEU A 1 117 ? -1.747 1.923 11.304 1.00 96.50 117 LEU A O 1
ATOM 934 N N . ILE A 1 118 ? -1.120 3.389 9.725 1.00 97.31 118 ILE A N 1
ATOM 935 C CA . ILE A 1 118 ? -1.706 4.562 10.390 1.00 97.31 118 ILE A CA 1
ATOM 936 C C . ILE A 1 118 ? -3.217 4.378 10.573 1.00 97.31 118 ILE A C 1
ATOM 938 O O . ILE A 1 118 ? -3.725 4.567 11.674 1.00 97.31 118 ILE A O 1
ATOM 942 N N . LEU A 1 119 ? -3.942 3.965 9.528 1.00 96.06 119 LEU A N 1
ATOM 943 C CA . LEU A 1 119 ? -5.390 3.737 9.618 1.00 96.06 119 LEU A CA 1
ATOM 944 C C . LEU A 1 119 ? -5.745 2.618 10.609 1.00 96.06 119 LEU A C 1
ATOM 946 O O . LEU A 1 119 ? -6.715 2.744 11.360 1.00 96.06 119 LEU A O 1
ATOM 950 N N . LEU A 1 120 ? -4.954 1.541 10.641 1.00 94.94 120 LEU A N 1
ATOM 951 C CA . LEU A 1 120 ? -5.100 0.478 11.635 1.00 94.94 120 LEU A CA 1
ATOM 952 C C . LEU A 1 120 ? -4.886 1.021 13.055 1.00 94.94 120 LEU A C 1
ATOM 954 O O . LEU A 1 120 ? -5.730 0.802 13.918 1.00 94.94 120 LEU A O 1
ATOM 958 N N . SER A 1 121 ? -3.808 1.772 13.289 1.00 94.38 121 SER A N 1
ATOM 959 C CA . SER A 1 121 ? -3.516 2.373 14.593 1.00 94.38 121 SER A CA 1
ATOM 960 C C . SER A 1 121 ? -4.616 3.325 15.055 1.00 94.38 121 SER A C 1
ATOM 962 O O . SER A 1 121 ? -5.014 3.258 16.213 1.00 94.38 121 SER A O 1
ATOM 964 N N . VAL A 1 122 ? -5.157 4.164 14.165 1.00 94.19 122 VAL A N 1
ATOM 965 C CA . VAL A 1 122 ? -6.288 5.051 14.495 1.00 94.19 122 VAL A CA 1
ATOM 966 C C . VAL A 1 122 ? -7.523 4.239 14.888 1.00 94.19 122 VAL A C 1
ATOM 968 O O . VAL A 1 122 ? -8.221 4.597 15.833 1.00 94.19 122 VAL A O 1
ATOM 971 N N . SER A 1 123 ? -7.783 3.130 14.194 1.00 92.06 123 SER A N 1
ATOM 972 C CA . SER A 1 123 ? -8.924 2.263 14.499 1.00 92.06 123 SER A CA 1
ATOM 973 C C . SER A 1 123 ? -8.774 1.590 15.866 1.00 92.06 123 SER A C 1
ATOM 975 O O . SER A 1 123 ? -9.703 1.629 16.667 1.00 92.06 123 SER A O 1
ATOM 977 N N . ILE A 1 124 ? -7.584 1.062 16.173 1.00 93.00 124 ILE A N 1
ATOM 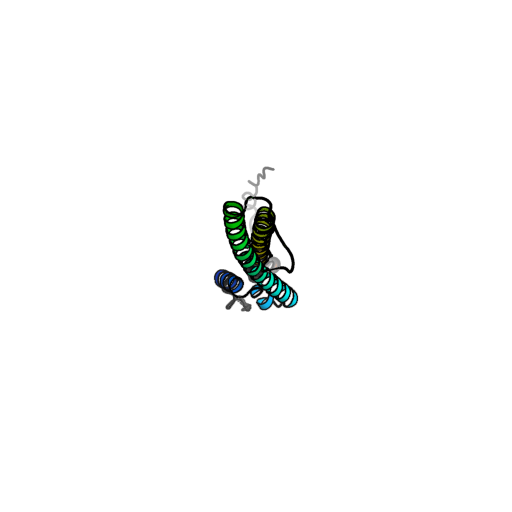978 C CA . ILE A 1 124 ? -7.258 0.472 17.481 1.00 93.00 124 ILE A CA 1
ATOM 979 C C . ILE A 1 124 ? -7.353 1.515 18.598 1.00 93.00 124 ILE A C 1
ATOM 981 O O . ILE A 1 124 ? -7.932 1.243 19.645 1.00 93.00 124 ILE A O 1
ATOM 985 N N . TYR A 1 125 ? -6.825 2.719 18.376 1.00 92.88 125 TYR A N 1
ATOM 986 C CA . TYR A 1 125 ? -6.903 3.799 19.354 1.00 92.88 125 TYR A CA 1
ATOM 987 C C . TYR A 1 125 ? -8.356 4.172 19.675 1.00 92.88 125 TYR A C 1
ATOM 989 O O . TYR A 1 125 ? -8.705 4.346 20.838 1.00 92.88 125 TYR A O 1
ATOM 997 N N . ASN A 1 126 ? -9.230 4.207 18.664 1.00 91.50 126 ASN A N 1
ATOM 998 C CA . ASN A 1 126 ? -10.656 4.435 18.884 1.00 91.50 126 ASN A CA 1
ATOM 999 C C . ASN A 1 126 ? -11.309 3.301 19.700 1.00 91.50 126 ASN A C 1
ATOM 1001 O O . ASN A 1 126 ? -12.141 3.574 20.557 1.00 91.50 126 ASN A O 1
ATOM 1005 N N . ALA A 1 127 ? -10.901 2.040 19.506 1.00 88.88 127 ALA A N 1
ATOM 1006 C CA . ALA A 1 127 ? -11.356 0.938 20.365 1.00 88.88 127 ALA A CA 1
ATOM 1007 C C . ALA A 1 127 ? -11.033 1.186 21.840 1.00 88.88 127 ALA A C 1
ATOM 1009 O O . ALA A 1 127 ? -11.903 0.995 22.683 1.00 88.88 127 ALA A O 1
ATOM 1010 N N . ILE A 1 128 ? -9.806 1.623 22.135 1.00 91.06 128 ILE A N 1
ATOM 1011 C CA . ILE A 1 128 ? -9.361 1.901 23.506 1.00 91.06 128 ILE A CA 1
ATOM 1012 C C . ILE A 1 128 ? -10.203 3.023 24.119 1.00 91.06 128 ILE A C 1
ATOM 1014 O O . ILE A 1 128 ? -10.730 2.853 25.211 1.00 91.06 128 ILE A O 1
ATOM 1018 N N . LEU A 1 129 ? -10.401 4.128 23.394 1.00 91.12 129 LEU A N 1
ATOM 1019 C CA . LEU A 1 129 ? -11.210 5.251 23.881 1.00 91.12 129 LEU A CA 1
ATOM 1020 C C . LEU A 1 129 ? -12.662 4.854 24.172 1.00 91.12 129 LEU A C 1
ATOM 1022 O O . LEU A 1 129 ? -13.241 5.290 25.164 1.00 91.12 129 LEU A O 1
ATOM 1026 N N . ILE A 1 130 ? -13.262 4.035 23.307 1.00 88.88 130 ILE A N 1
ATOM 1027 C CA . ILE A 1 130 ? -14.634 3.558 23.501 1.00 88.88 130 ILE A CA 1
ATOM 1028 C C . ILE A 1 130 ? -14.712 2.615 24.703 1.00 88.88 130 ILE A C 1
ATOM 1030 O O . ILE A 1 130 ? -15.678 2.671 25.461 1.00 88.88 130 ILE A O 1
ATOM 1034 N N . ASP A 1 131 ? -13.709 1.760 24.892 1.00 87.31 131 ASP A N 1
ATOM 1035 C CA . ASP A 1 131 ? -13.643 0.865 26.041 1.00 87.31 131 ASP A CA 1
ATOM 1036 C C . ASP A 1 131 ? -13.511 1.634 27.362 1.00 87.31 131 ASP A C 1
ATOM 1038 O O . ASP A 1 131 ? -14.285 1.398 28.287 1.00 87.31 131 ASP A O 1
ATOM 1042 N N . GLU A 1 132 ? -12.608 2.618 27.419 1.00 87.69 132 GLU A N 1
ATOM 1043 C CA . GLU A 1 132 ? -12.451 3.512 28.572 1.00 87.69 132 GLU A CA 1
ATOM 1044 C C . GLU A 1 132 ? -13.753 4.260 28.887 1.00 87.69 132 GLU A C 1
ATOM 1046 O O . GLU A 1 132 ? -14.180 4.297 30.042 1.00 87.69 132 GLU A O 1
ATOM 1051 N N . GLN A 1 133 ? -14.433 4.797 27.869 1.00 86.69 133 GLN A N 1
ATOM 1052 C CA . GLN A 1 133 ? -15.717 5.474 28.053 1.00 86.69 133 GLN A CA 1
ATOM 1053 C C . GLN A 1 133 ? -16.788 4.526 28.610 1.00 86.69 133 GLN A C 1
ATOM 1055 O O . GLN A 1 133 ? -17.491 4.880 29.552 1.00 86.69 133 GLN A O 1
ATOM 1060 N N . ASN A 1 134 ? -16.886 3.302 28.084 1.00 84.69 134 ASN A N 1
ATOM 1061 C CA . ASN A 1 134 ? -17.848 2.312 28.573 1.00 84.69 134 ASN A CA 1
ATOM 1062 C C . ASN A 1 134 ? -17.573 1.905 30.030 1.00 84.69 134 ASN A C 1
ATOM 1064 O O . ASN A 1 134 ? -18.518 1.676 30.789 1.00 84.69 134 ASN A O 1
ATOM 1068 N N . GLN A 1 135 ? -16.299 1.815 30.428 1.00 83.44 135 GLN A N 1
ATOM 1069 C CA . GLN A 1 135 ? -15.911 1.550 31.815 1.00 83.44 135 GLN A CA 1
ATOM 1070 C C . GLN A 1 135 ? -16.305 2.709 32.740 1.00 83.44 135 GLN A C 1
ATOM 1072 O O . GLN A 1 135 ? -16.836 2.463 33.822 1.00 83.44 135 GLN A O 1
ATOM 1077 N N . LEU A 1 136 ? -16.102 3.959 32.306 1.00 83.50 136 LEU A N 1
ATOM 1078 C CA . LEU A 1 136 ? -16.522 5.152 33.049 1.00 83.50 136 LEU A CA 1
ATOM 1079 C C . LEU A 1 136 ? -18.047 5.232 33.194 1.00 83.50 136 LEU A C 1
ATOM 1081 O O . LEU A 1 136 ? -18.541 5.457 34.295 1.00 83.50 136 LEU A O 1
ATOM 1085 N N . ASP A 1 137 ? -18.794 4.986 32.117 1.00 81.75 137 ASP A N 1
ATOM 1086 C CA . ASP A 1 137 ? -20.263 5.032 32.118 1.00 81.75 137 ASP A CA 1
ATOM 1087 C C . ASP A 1 137 ? -20.890 3.910 32.962 1.00 81.75 137 ASP A C 1
ATOM 1089 O O . ASP A 1 137 ? -22.011 4.038 33.457 1.00 81.75 137 ASP A O 1
ATOM 1093 N N . SER A 1 138 ? -20.164 2.803 33.136 1.00 78.69 138 SER A N 1
ATOM 1094 C CA . SER A 1 138 ? -20.584 1.657 33.951 1.00 78.69 138 SER A CA 1
ATOM 1095 C C . SER A 1 138 ? -20.087 1.733 35.399 1.00 78.69 138 SER A C 1
ATOM 1097 O O . SER A 1 138 ? -20.428 0.860 36.203 1.00 78.69 138 SER A O 1
ATOM 1099 N N . ALA A 1 139 ? -19.277 2.740 35.748 1.00 73.06 139 ALA A N 1
ATOM 1100 C CA . ALA A 1 139 ? -18.751 2.894 37.095 1.00 73.06 139 ALA A CA 1
ATOM 1101 C C . ALA A 1 139 ? -19.892 3.209 38.084 1.00 73.06 139 ALA A C 1
ATOM 1103 O O . ALA A 1 139 ? -20.781 4.008 37.776 1.00 73.06 139 ALA A O 1
ATOM 1104 N N . PRO A 1 140 ? -19.900 2.605 39.288 1.00 70.00 140 PRO A N 1
ATOM 1105 C CA . PRO A 1 140 ? -20.913 2.914 40.285 1.00 70.00 140 PRO A CA 1
ATOM 1106 C C . PRO A 1 140 ? -20.806 4.388 40.695 1.00 70.00 140 PRO A C 1
ATOM 1108 O O . PRO A 1 140 ? -19.766 4.837 41.178 1.00 70.00 140 PRO A O 1
ATOM 1111 N N . VAL A 1 141 ? -21.898 5.137 40.534 1.00 64.75 141 VAL A N 1
ATOM 1112 C CA . VAL A 1 141 ? -22.026 6.479 41.110 1.00 64.75 141 VAL A CA 1
ATOM 1113 C C . VAL A 1 141 ? -22.093 6.314 42.626 1.00 64.75 141 VAL A C 1
ATOM 1115 O O . VAL A 1 141 ? -23.076 5.800 43.161 1.00 64.75 141 VAL A O 1
ATOM 1118 N N . PHE A 1 142 ? -21.033 6.714 43.330 1.00 52.94 142 PHE A N 1
ATOM 1119 C CA . PHE A 1 142 ? -21.089 6.865 44.779 1.00 52.94 142 PHE A CA 1
ATOM 1120 C C . PHE A 1 142 ? -21.892 8.126 45.090 1.00 52.94 142 PHE A C 1
ATOM 1122 O O . PHE A 1 142 ? -21.329 9.210 45.237 1.00 52.94 142 PHE A O 1
ATOM 1129 N N . ASP A 1 143 ? -23.211 7.982 45.204 1.00 48.38 143 ASP A N 1
ATOM 1130 C CA . ASP A 1 143 ? -24.004 8.969 45.923 1.00 48.38 143 ASP A CA 1
ATOM 1131 C C . ASP A 1 143 ? -23.483 8.985 47.364 1.00 48.38 143 ASP A C 1
ATOM 1133 O O . ASP A 1 143 ? -23.706 8.053 48.144 1.00 48.38 143 ASP A O 1
ATOM 1137 N N . GLN A 1 144 ? -22.748 10.040 47.731 1.00 47.22 144 GLN A N 1
ATOM 1138 C CA . GLN A 1 144 ? -22.617 10.388 49.136 1.00 47.22 144 GLN A CA 1
ATOM 1139 C C . GLN A 1 144 ? -24.039 10.572 49.650 1.00 47.22 144 GLN A C 1
ATOM 1141 O O . GLN A 1 144 ? -24.745 11.487 49.235 1.00 47.22 144 GLN A O 1
ATOM 1146 N N . VAL A 1 145 ? -24.459 9.665 50.528 1.00 48.41 145 VAL A N 1
ATOM 1147 C CA . VAL A 1 145 ? -25.724 9.734 51.250 1.00 48.41 145 VAL A CA 1
ATOM 1148 C C . VAL A 1 145 ? -25.716 11.020 52.082 1.00 48.41 145 VAL A C 1
ATOM 1150 O O . VAL A 1 145 ? -25.372 11.028 53.257 1.00 48.41 145 VAL A O 1
ATOM 1153 N N . THR A 1 146 ? -26.124 12.133 51.483 1.00 45.31 146 THR A N 1
ATOM 1154 C CA . THR A 1 146 ? -26.543 13.356 52.169 1.00 45.31 146 THR A CA 1
ATOM 1155 C C . THR A 1 146 ? -27.974 13.170 52.670 1.00 45.31 146 THR A C 1
ATOM 1157 O O . THR A 1 146 ? -28.856 13.969 52.394 1.00 45.31 146 THR A O 1
ATOM 1160 N N . ASN A 1 147 ? -28.227 12.083 53.406 1.00 40.12 147 ASN A N 1
ATOM 1161 C CA . ASN A 1 147 ? -29.525 11.824 54.039 1.00 40.12 147 ASN A CA 1
ATOM 1162 C C . ASN A 1 147 ? -29.450 11.680 55.564 1.00 40.12 147 ASN A C 1
ATOM 1164 O O . ASN A 1 147 ? -30.450 11.325 56.183 1.00 40.12 147 ASN A O 1
ATOM 1168 N N . ASP A 1 148 ? -28.330 12.047 56.193 1.00 43.03 148 ASP A N 1
ATOM 1169 C CA . ASP A 1 148 ? -28.231 12.051 57.660 1.00 43.03 148 ASP A CA 1
ATOM 1170 C C . ASP A 1 148 ? -28.395 13.429 58.318 1.00 43.03 148 ASP A C 1
ATOM 1172 O O . ASP A 1 148 ? -28.392 13.522 59.541 1.00 43.03 148 ASP A O 1
ATOM 1176 N N . THR A 1 149 ? -28.664 14.510 57.578 1.00 42.50 149 THR A N 1
ATOM 1177 C CA . THR A 1 149 ? -29.013 15.804 58.208 1.00 42.50 149 THR A CA 1
ATOM 1178 C C . THR A 1 149 ? -30.480 15.909 58.633 1.00 42.50 149 THR A C 1
ATOM 1180 O O . THR A 1 149 ? -30.784 16.665 59.554 1.00 42.50 149 THR A O 1
ATOM 1183 N N . HIS A 1 150 ? -31.392 15.115 58.061 1.00 39.94 150 HIS A N 1
ATOM 1184 C CA . HIS A 1 150 ? -32.802 15.104 58.484 1.00 39.94 150 HIS A CA 1
ATOM 1185 C C . HIS A 1 150 ? -33.139 14.014 59.516 1.00 39.94 150 HIS A C 1
ATOM 1187 O O . HIS A 1 150 ? -34.113 14.164 60.255 1.00 39.94 150 HIS A O 1
ATOM 1193 N N . SER A 1 151 ? -32.326 12.956 59.637 1.00 39.97 151 SER A N 1
ATOM 1194 C CA . SER A 1 151 ? -32.523 11.885 60.630 1.00 39.97 151 SER A CA 1
ATOM 1195 C C . SER A 1 151 ? -31.896 12.207 61.999 1.00 39.97 151 SER A C 1
ATOM 1197 O O . SER A 1 151 ? -32.397 11.754 63.031 1.00 39.97 151 SER A O 1
ATOM 1199 N N . LEU A 1 152 ? -30.856 13.051 62.038 1.00 42.22 152 LEU A N 1
ATOM 1200 C CA . LEU A 1 152 ? -30.208 13.489 63.282 1.00 42.22 152 LEU A CA 1
ATOM 1201 C C . LEU A 1 152 ? -31.054 14.488 64.087 1.00 42.22 152 LEU A C 1
ATOM 1203 O O . LEU A 1 152 ? -30.991 14.488 65.318 1.00 42.22 152 LEU A O 1
ATOM 1207 N N . HIS A 1 153 ? -31.900 15.292 63.433 1.00 37.06 153 HIS A N 1
ATOM 1208 C CA . HIS A 1 153 ? -32.680 16.324 64.127 1.00 37.06 153 HIS A CA 1
ATOM 1209 C C . HIS A 1 153 ? -33.847 15.760 64.958 1.00 37.06 153 HIS A C 1
ATOM 1211 O O . HIS A 1 153 ? -34.192 16.327 65.992 1.00 37.06 153 HIS A O 1
ATOM 1217 N N . TYR A 1 154 ? -34.399 14.603 64.569 1.00 38.03 154 TYR A N 1
ATOM 1218 C CA . TYR A 1 154 ? -35.449 13.912 65.334 1.00 38.03 154 TYR A CA 1
ATOM 1219 C C . TYR A 1 154 ? -34.912 13.043 66.477 1.00 38.03 154 TYR A C 1
ATOM 1221 O O . TYR A 1 154 ? -35.655 12.699 67.396 1.00 38.03 154 TYR A O 1
ATOM 1229 N N . LYS A 1 155 ? -33.627 12.669 66.439 1.00 35.28 155 LYS A N 1
ATOM 1230 C CA . LYS A 1 155 ? -33.030 11.793 67.457 1.00 35.28 155 LYS A CA 1
ATOM 1231 C C . LYS A 1 155 ? -32.370 12.561 68.604 1.00 35.28 155 LYS A C 1
ATOM 1233 O O . LYS A 1 155 ? -32.259 12.018 69.696 1.00 35.28 155 LYS A O 1
ATOM 1238 N N . LEU A 1 156 ? -32.001 13.825 68.392 1.00 39.25 156 LEU A N 1
ATOM 1239 C CA . LEU A 1 156 ? -31.448 14.693 69.441 1.00 39.25 156 LEU A CA 1
ATOM 1240 C C . LEU A 1 156 ? -32.524 15.348 70.323 1.00 39.25 156 LEU A C 1
ATOM 1242 O O . LEU A 1 156 ? -32.265 15.605 71.494 1.00 39.25 156 LEU A O 1
ATOM 1246 N N . THR A 1 157 ? -33.747 15.550 69.826 1.00 38.06 157 THR A N 1
ATOM 1247 C CA . THR A 1 157 ? -34.846 16.121 70.631 1.00 38.06 157 THR A CA 1
ATOM 1248 C C . THR A 1 157 ? -35.407 15.142 71.667 1.00 38.06 157 THR A C 1
ATOM 1250 O O . THR A 1 157 ? -35.842 15.575 72.729 1.00 38.06 157 THR A O 1
ATOM 1253 N N . ASN A 1 158 ? -35.325 13.830 71.420 1.00 39.25 158 ASN A N 1
ATOM 1254 C CA . ASN A 1 158 ? -35.809 12.805 72.358 1.00 39.25 158 ASN A CA 1
ATOM 1255 C C . ASN A 1 158 ? -34.755 12.302 73.357 1.00 39.25 158 ASN A C 1
ATOM 1257 O O . ASN A 1 158 ? -35.113 11.602 74.295 1.00 39.25 158 ASN A O 1
ATOM 1261 N N . ILE A 1 159 ? -33.474 12.651 73.193 1.00 38.94 159 ILE A N 1
ATOM 1262 C CA . ILE A 1 159 ? -32.425 12.297 74.171 1.00 38.94 159 ILE A CA 1
ATOM 1263 C C . ILE A 1 159 ? -32.213 13.433 75.187 1.00 38.94 159 ILE A C 1
ATOM 1265 O O . ILE A 1 159 ? -31.859 13.179 76.334 1.00 38.94 159 ILE A O 1
ATOM 1269 N N . VAL A 1 160 ? -32.512 14.684 74.818 1.00 41.28 160 VAL A N 1
ATOM 1270 C CA . VAL A 1 160 ? -32.385 15.847 75.719 1.00 41.28 160 VAL A CA 1
ATOM 1271 C C . VAL A 1 160 ? -33.566 15.977 76.699 1.00 41.28 160 VAL A C 1
ATOM 1273 O O . VAL A 1 160 ? -33.464 16.711 77.677 1.00 41.28 160 VAL A O 1
ATOM 1276 N N . SER A 1 161 ? -34.665 15.237 76.506 1.00 43.78 161 SER A N 1
ATOM 1277 C CA . SER A 1 161 ? -35.810 15.295 77.429 1.00 43.78 161 SER A CA 1
ATOM 1278 C C . SER A 1 161 ? -35.689 14.392 78.666 1.00 43.78 161 SER A C 1
ATOM 1280 O O . SER A 1 161 ? -36.513 14.548 79.563 1.00 43.78 161 SER A O 1
ATOM 1282 N N . ASP A 1 162 ? -34.693 13.497 78.751 1.00 43.94 162 ASP A N 1
ATOM 1283 C CA . ASP A 1 162 ? -34.659 12.459 79.801 1.00 43.94 162 ASP A CA 1
ATOM 1284 C C . ASP A 1 162 ? -33.384 12.390 80.653 1.00 43.94 162 ASP A C 1
ATOM 1286 O O . ASP A 1 162 ? -33.307 11.551 81.549 1.00 43.94 162 ASP A O 1
ATOM 1290 N N . HIS A 1 163 ? -32.396 13.270 80.470 1.00 38.47 163 HIS A N 1
ATOM 1291 C CA . HIS A 1 163 ? -31.228 13.316 81.362 1.00 38.47 163 HIS A CA 1
ATOM 1292 C C . HIS A 1 163 ? -30.838 14.752 81.721 1.00 38.47 163 HIS A C 1
ATOM 1294 O O . HIS A 1 163 ? -30.347 15.516 80.892 1.00 38.47 163 HIS A O 1
ATOM 1300 N N . GLN A 1 164 ? -31.020 15.107 82.998 1.00 44.16 164 GLN A N 1
ATOM 1301 C CA . GLN A 1 164 ? -30.378 16.276 83.589 1.00 44.16 164 GLN A CA 1
ATOM 1302 C C . GLN A 1 164 ? -28.867 16.041 83.658 1.00 44.16 164 GLN A C 1
ATOM 1304 O O . GLN A 1 164 ? -28.374 15.366 84.560 1.00 44.16 164 GLN A O 1
ATOM 1309 N N . ILE A 1 165 ? -28.132 16.606 82.703 1.00 39.88 165 ILE A N 1
ATOM 1310 C CA . ILE A 1 165 ? -26.671 16.659 82.746 1.00 39.88 165 ILE A CA 1
ATOM 1311 C C . ILE A 1 165 ? -26.277 17.769 83.730 1.00 39.88 165 ILE A C 1
ATOM 1313 O O . ILE A 1 165 ? -26.610 18.942 83.546 1.00 39.88 165 ILE A O 1
ATOM 1317 N N . THR A 1 166 ? -25.610 17.388 84.818 1.00 44.75 166 THR A N 1
ATOM 1318 C CA . THR A 1 166 ? -25.063 18.307 85.820 1.00 44.75 166 THR A CA 1
ATOM 1319 C C . THR A 1 166 ? -23.796 18.993 85.291 1.00 44.75 166 THR A C 1
ATOM 1321 O O . THR A 1 166 ? -23.091 18.481 84.428 1.00 44.75 166 THR A O 1
ATOM 1324 N N . LYS A 1 167 ? -23.504 20.195 85.807 1.00 42.06 167 LYS A N 1
ATOM 1325 C CA . LYS A 1 167 ? -22.504 21.166 85.305 1.00 42.06 167 LYS A CA 1
ATOM 1326 C C . LYS A 1 167 ? -21.028 20.711 85.241 1.00 42.06 167 LYS A C 1
ATOM 1328 O O . LYS A 1 167 ? -20.187 21.538 84.903 1.00 42.06 167 LYS A O 1
ATOM 1333 N N . ASN A 1 168 ? -20.691 19.457 85.537 1.00 45.09 168 ASN A N 1
ATOM 1334 C CA . ASN A 1 168 ? -19.294 19.020 85.661 1.00 45.09 168 ASN A CA 1
ATOM 1335 C C . ASN A 1 168 ? -18.693 18.349 84.411 1.00 45.09 168 ASN A C 1
ATOM 1337 O O . ASN A 1 168 ? -17.479 18.183 84.374 1.00 45.09 168 ASN A O 1
ATOM 1341 N N . ASP A 1 169 ? -19.473 18.054 83.367 1.00 41.91 169 ASP A N 1
ATOM 1342 C CA . ASP A 1 169 ? -18.958 17.345 82.175 1.00 41.91 169 ASP A CA 1
ATOM 1343 C C . ASP A 1 169 ? -18.489 18.266 81.028 1.00 41.91 169 ASP A C 1
ATOM 1345 O O . ASP A 1 169 ? -18.032 17.801 79.986 1.00 41.91 169 ASP A O 1
ATOM 1349 N N . LEU A 1 170 ? -18.551 19.590 81.207 1.00 45.69 170 LEU A N 1
ATOM 1350 C CA . LEU A 1 170 ? -18.196 20.574 80.169 1.00 45.69 170 LEU A CA 1
ATOM 1351 C C . LEU A 1 170 ? -16.710 20.968 80.128 1.00 45.69 170 LEU A C 1
ATOM 1353 O O . LEU A 1 170 ? -16.334 21.785 79.296 1.00 45.69 170 LEU A O 1
ATOM 1357 N N . GLN A 1 171 ? -15.850 20.401 80.980 1.00 42.47 171 GLN A N 1
ATOM 1358 C CA . GLN A 1 171 ? -14.416 20.741 80.993 1.00 42.47 171 GLN A CA 1
ATOM 1359 C C . GLN A 1 171 ? -13.513 19.768 80.220 1.00 42.47 171 GLN A C 1
ATOM 1361 O O . GLN A 1 171 ? -12.306 19.983 80.177 1.00 42.47 171 GLN A O 1
ATOM 1366 N N . LEU A 1 172 ? -14.060 18.727 79.578 1.00 44.03 172 LEU A N 1
ATOM 1367 C CA . LEU A 1 172 ? -13.247 17.727 78.867 1.00 44.03 172 LEU A CA 1
ATOM 1368 C C . LEU A 1 172 ? -13.208 17.873 77.333 1.00 44.03 172 LEU A C 1
ATOM 1370 O O . LEU A 1 172 ? -12.572 17.056 76.675 1.00 44.03 172 LEU A O 1
ATOM 1374 N N . PHE A 1 173 ? -13.864 18.885 76.755 1.00 38.47 173 PHE A N 1
ATOM 1375 C CA . PHE A 1 173 ? -13.958 19.058 75.292 1.00 38.47 173 PHE A CA 1
ATOM 1376 C C . PHE A 1 173 ? -13.262 20.307 74.735 1.00 38.47 173 PHE A C 1
ATOM 1378 O O . PHE A 1 173 ? -13.287 20.533 73.527 1.00 38.47 173 PHE A O 1
ATOM 1385 N N . GLU A 1 174 ? -12.594 21.094 75.578 1.00 42.06 174 GLU A N 1
ATOM 1386 C CA . GLU A 1 174 ? -11.720 22.179 75.129 1.00 42.06 174 GLU A CA 1
ATOM 1387 C C . GLU A 1 174 ? -10.260 21.757 75.272 1.00 42.06 174 GLU A C 1
ATOM 1389 O O . GLU A 1 174 ? -9.591 22.115 76.234 1.00 42.06 174 GLU A O 1
ATOM 1394 N N 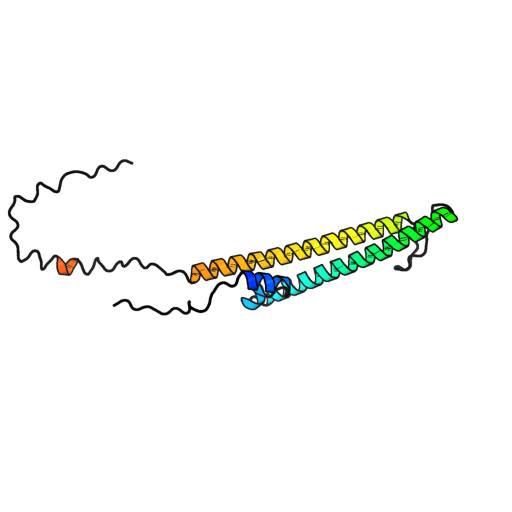. THR A 1 175 ? -9.747 20.950 74.346 1.00 42.44 175 THR A N 1
ATOM 1395 C CA . THR A 1 175 ? -8.320 20.984 73.982 1.00 42.44 175 THR A CA 1
ATOM 1396 C C . THR A 1 175 ? -8.063 20.121 72.749 1.00 42.44 175 THR A C 1
ATOM 1398 O O . THR A 1 175 ? -8.401 18.942 72.709 1.00 42.44 175 THR A O 1
ATOM 1401 N N . THR A 1 176 ? -7.338 20.711 71.796 1.00 38.91 176 THR A N 1
ATOM 1402 C CA . THR A 1 176 ? -6.642 20.069 70.664 1.00 38.91 176 THR A CA 1
ATOM 1403 C C . THR A 1 176 ? -7.387 20.044 69.322 1.00 38.91 176 THR A C 1
ATOM 1405 O O . THR A 1 176 ? -7.726 18.992 68.793 1.00 38.91 176 THR A O 1
ATOM 1408 N N . ILE A 1 177 ? -7.521 21.220 68.699 1.00 41.84 177 ILE A N 1
ATOM 1409 C CA . ILE A 1 177 ? -7.387 21.352 67.239 1.00 41.84 177 ILE A CA 1
ATOM 1410 C C . ILE A 1 177 ? -6.314 22.420 66.987 1.00 41.84 177 ILE A C 1
ATOM 1412 O O . ILE A 1 177 ? -6.588 23.613 67.073 1.00 41.84 177 ILE A O 1
ATOM 1416 N N . HIS A 1 178 ? -5.084 21.981 66.714 1.00 33.19 178 HIS A N 1
ATOM 1417 C CA .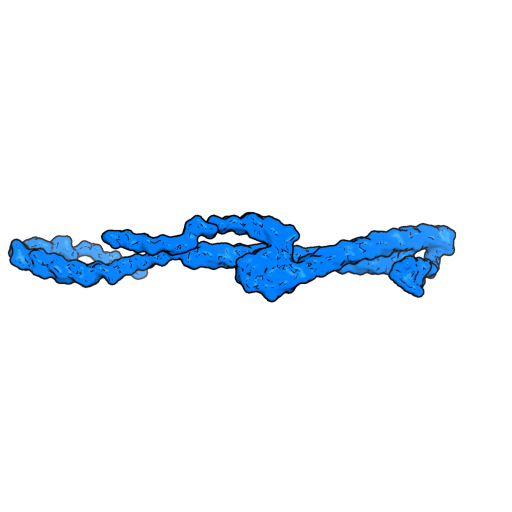 HIS A 1 178 ? -4.078 22.787 66.024 1.00 33.19 178 HIS A CA 1
ATOM 1418 C C . HIS A 1 178 ? -4.111 22.359 64.553 1.00 33.19 178 HIS A C 1
ATOM 1420 O O . HIS A 1 178 ? -3.848 21.199 64.242 1.00 33.19 178 HIS A O 1
ATOM 1426 N N . LEU A 1 179 ? -4.503 23.280 63.674 1.00 37.41 179 LEU A N 1
ATOM 1427 C CA . LEU A 1 179 ? -4.361 23.166 62.224 1.00 37.41 179 LEU A CA 1
ATOM 1428 C C . LEU A 1 179 ? -3.140 24.004 61.836 1.00 37.41 179 LEU A C 1
ATOM 1430 O O . LEU A 1 179 ? -3.164 25.218 62.035 1.00 37.41 179 LEU A O 1
ATOM 1434 N N . ASP A 1 180 ? -2.101 23.361 61.307 1.00 38.09 180 ASP A N 1
ATOM 1435 C CA . ASP A 1 180 ? -1.007 24.046 60.617 1.00 38.09 180 ASP A CA 1
ATOM 1436 C C . ASP A 1 180 ? -1.406 24.243 59.143 1.00 38.09 180 ASP A C 1
ATOM 1438 O O . ASP A 1 180 ? -1.842 23.296 58.480 1.00 38.09 180 ASP A O 1
ATOM 1442 N N . PHE A 1 181 ? -1.292 25.487 58.670 1.00 44.91 181 PHE A N 1
ATOM 1443 C CA . PHE A 1 181 ? -1.307 25.869 57.253 1.00 44.91 181 PHE A CA 1
ATOM 1444 C C . PHE A 1 181 ? 0.113 25.831 56.686 1.00 44.91 181 PHE A C 1
ATOM 1446 O O . PHE A 1 181 ? 1.045 26.216 57.431 1.00 44.91 181 PHE A O 1
#